Protein AF-A0A0G0WI51-F1 (afdb_monomer_lite)

Structure (mmCIF, N/CA/C/O backbone):
data_AF-A0A0G0WI51-F1
#
_entry.id   AF-A0A0G0WI51-F1
#
loop_
_atom_site.group_PDB
_atom_site.id
_atom_site.type_symbol
_atom_site.label_atom_id
_atom_site.label_alt_id
_atom_site.label_comp_id
_atom_site.label_asym_id
_atom_site.label_entity_id
_atom_site.label_seq_id
_atom_site.pdbx_PDB_ins_code
_atom_site.Cartn_x
_atom_site.Cartn_y
_atom_site.Cartn_z
_atom_site.occupancy
_atom_site.B_iso_or_equiv
_atom_site.auth_seq_id
_atom_site.auth_comp_id
_atom_site.auth_asym_id
_atom_site.auth_atom_id
_atom_site.pdbx_PDB_model_num
ATOM 1 N N . MET A 1 1 ? -16.139 8.017 12.615 1.00 74.75 1 MET A N 1
ATOM 2 C CA . MET A 1 1 ? -15.277 7.002 11.978 1.00 74.75 1 MET A CA 1
ATOM 3 C C . MET A 1 1 ? -14.372 7.740 11.003 1.00 74.75 1 MET A C 1
ATOM 5 O O . MET A 1 1 ? -14.897 8.567 10.270 1.00 74.75 1 MET A O 1
ATOM 9 N N . LYS A 1 2 ? -13.046 7.588 11.082 1.00 85.31 2 LYS A N 1
ATOM 10 C CA . LYS A 1 2 ? -12.100 8.345 10.238 1.00 85.31 2 LYS A CA 1
ATOM 11 C C . LYS A 1 2 ? -11.418 7.387 9.266 1.00 85.31 2 LYS A C 1
ATOM 13 O O . LYS A 1 2 ? -10.742 6.478 9.737 1.00 85.31 2 LYS A O 1
ATOM 18 N N . SER A 1 3 ? -11.605 7.591 7.965 1.00 90.12 3 SER A N 1
ATOM 19 C CA . SER A 1 3 ? -10.853 6.880 6.923 1.00 90.12 3 SER A CA 1
ATOM 20 C C . SER A 1 3 ? -9.558 7.628 6.627 1.00 90.12 3 SER A C 1
ATOM 22 O O . SER A 1 3 ? -9.536 8.861 6.678 1.00 90.12 3 SER A O 1
ATOM 24 N N . LYS A 1 4 ? -8.487 6.893 6.350 1.00 93.00 4 LYS A N 1
ATOM 25 C CA . LYS A 1 4 ? -7.205 7.430 5.906 1.00 93.00 4 LYS A CA 1
ATOM 26 C C . LYS A 1 4 ? -6.666 6.571 4.778 1.00 93.00 4 LYS A C 1
ATOM 28 O O . LYS A 1 4 ? -6.572 5.3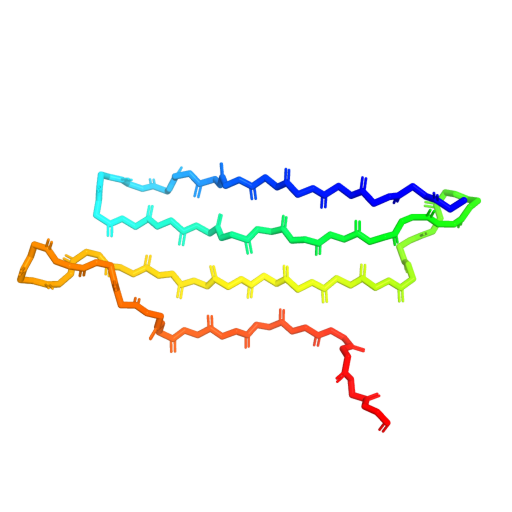57 4.928 1.00 93.00 4 LYS A O 1
ATOM 33 N N . ASP A 1 5 ? -6.253 7.254 3.722 1.00 95.94 5 ASP A N 1
ATOM 34 C CA . ASP A 1 5 ? -5.649 6.675 2.533 1.00 95.94 5 ASP A CA 1
ATOM 35 C C . ASP A 1 5 ? -4.335 7.388 2.269 1.00 95.94 5 ASP A C 1
ATOM 37 O O . ASP A 1 5 ? -4.289 8.621 2.239 1.00 95.94 5 ASP A O 1
ATOM 41 N N . TYR A 1 6 ? -3.260 6.626 2.113 1.00 96.31 6 TYR A N 1
ATOM 42 C CA . TYR A 1 6 ? -1.982 7.182 1.704 1.00 96.31 6 TYR A CA 1
ATOM 43 C C . TYR A 1 6 ? -1.128 6.152 0.976 1.00 96.31 6 TYR A C 1
ATOM 45 O O . TYR A 1 6 ? -1.215 4.946 1.213 1.00 96.31 6 TYR A O 1
ATOM 53 N N . THR A 1 7 ? -0.270 6.660 0.097 1.00 97.56 7 THR A N 1
ATOM 54 C CA . THR A 1 7 ? 0.732 5.865 -0.606 1.00 97.56 7 THR A CA 1
ATOM 55 C C . THR A 1 7 ? 2.095 6.128 0.019 1.00 97.56 7 THR A C 1
ATOM 57 O O . THR A 1 7 ? 2.526 7.276 0.124 1.00 97.56 7 THR A O 1
ATOM 60 N N . GLN A 1 8 ? 2.787 5.063 0.407 1.00 97.38 8 GLN A N 1
ATOM 61 C CA . GLN A 1 8 ? 4.179 5.098 0.832 1.00 97.38 8 GLN A CA 1
ATOM 62 C C . GLN A 1 8 ? 5.049 4.530 -0.288 1.00 97.38 8 GLN A C 1
ATOM 64 O O . GLN A 1 8 ? 4.949 3.350 -0.617 1.00 97.38 8 GLN A O 1
ATOM 69 N N . TYR A 1 9 ? 5.935 5.348 -0.845 1.00 97.38 9 TYR A N 1
ATOM 70 C CA . TYR A 1 9 ? 6.982 4.857 -1.738 1.00 97.38 9 TYR A CA 1
ATOM 71 C C . TYR A 1 9 ? 8.092 4.217 -0.898 1.00 97.38 9 TYR A C 1
ATOM 73 O O . TYR A 1 9 ? 8.562 4.818 0.072 1.00 97.38 9 TYR A O 1
ATOM 81 N N . LEU A 1 10 ? 8.464 2.983 -1.235 1.00 96.56 10 LEU A N 1
ATOM 82 C CA . LEU A 1 10 ? 9.583 2.266 -0.613 1.00 96.56 10 LEU A CA 1
ATOM 83 C C . LEU A 1 10 ? 10.868 2.501 -1.413 1.00 96.56 10 LEU A C 1
ATOM 85 O O . LEU A 1 10 ? 11.932 2.726 -0.842 1.00 96.56 10 LEU A O 1
ATOM 89 N N . THR A 1 11 ? 10.738 2.496 -2.738 1.00 97.56 11 THR A N 1
ATOM 90 C CA . THR A 1 11 ? 11.782 2.817 -3.718 1.00 97.56 11 THR A CA 1
ATOM 91 C C . THR A 1 11 ? 11.145 3.622 -4.863 1.00 97.56 11 THR A C 1
ATOM 93 O O . THR A 1 11 ? 9.988 4.042 -4.764 1.00 97.56 11 THR A O 1
ATOM 96 N N . LYS A 1 12 ? 11.875 3.869 -5.958 1.00 96.75 12 LYS A N 1
ATOM 97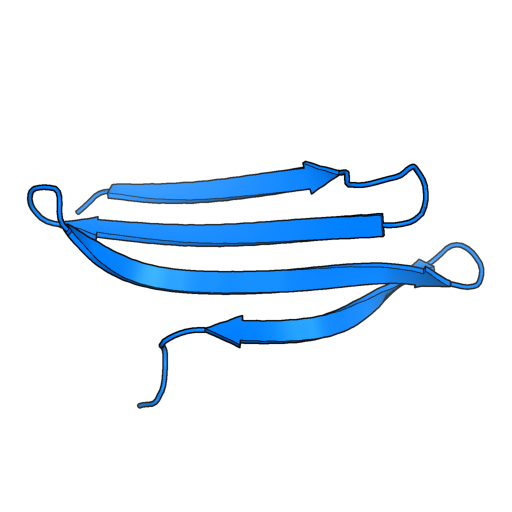 C CA . LYS A 1 12 ? 11.277 4.471 -7.165 1.00 96.75 12 LYS A CA 1
ATOM 98 C C . LYS A 1 12 ? 10.365 3.478 -7.890 1.00 96.75 12 LYS A C 1
ATOM 100 O O . LYS A 1 12 ? 9.429 3.886 -8.575 1.00 96.75 12 LYS A O 1
ATOM 105 N N . GLU A 1 13 ? 10.638 2.191 -7.723 1.00 98.06 13 GLU A N 1
ATOM 106 C CA . GLU A 1 13 ? 9.973 1.079 -8.381 1.00 98.06 13 GLU A CA 1
ATOM 107 C C . GLU A 1 13 ? 8.946 0.388 -7.478 1.00 98.06 13 GLU A C 1
ATOM 109 O O . GLU A 1 13 ? 8.167 -0.412 -7.977 1.00 98.06 13 GLU A O 1
ATOM 114 N N . ASP A 1 14 ? 8.886 0.708 -6.184 1.00 98.12 14 ASP A N 1
ATOM 115 C CA . ASP A 1 14 ? 8.044 0.021 -5.203 1.00 98.12 14 ASP A CA 1
ATOM 116 C C . ASP A 1 14 ? 7.189 0.987 -4.385 1.00 98.12 14 ASP A C 1
ATOM 118 O O . ASP A 1 14 ? 7.683 1.977 -3.833 1.00 98.12 14 ASP A O 1
ATOM 122 N N . LYS A 1 15 ? 5.903 0.654 -4.228 1.00 98.19 15 LYS A N 1
ATOM 123 C CA . LYS A 1 15 ? 4.973 1.414 -3.386 1.00 98.19 15 LYS A CA 1
ATOM 124 C C . LYS A 1 15 ? 4.013 0.528 -2.599 1.00 98.19 15 LYS A C 1
ATOM 126 O O . LYS A 1 15 ? 3.637 -0.563 -3.030 1.00 98.19 15 LYS A O 1
ATOM 131 N N . LEU A 1 16 ? 3.583 1.050 -1.457 1.00 98.00 16 LEU A N 1
ATOM 132 C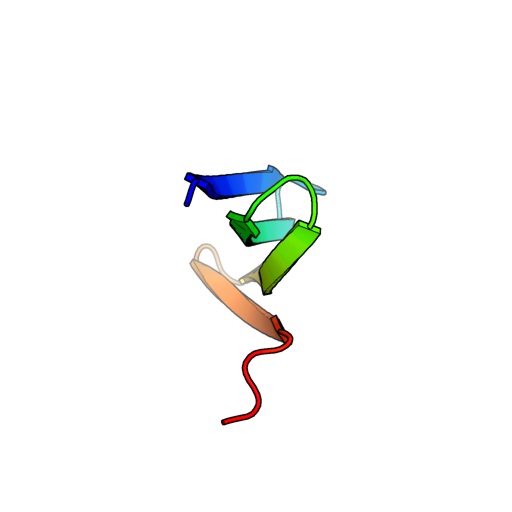 CA . LEU A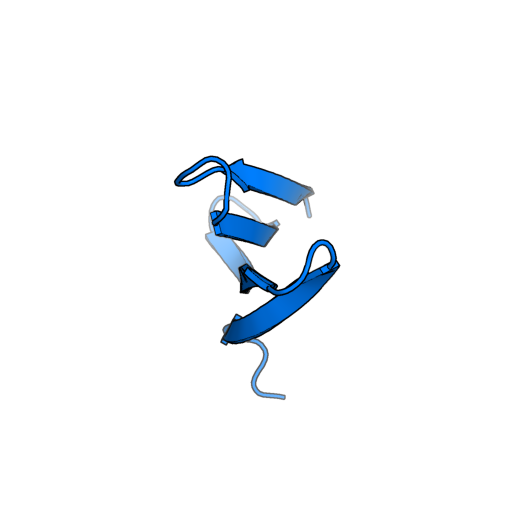 1 16 ? 2.496 0.530 -0.641 1.00 98.00 16 LEU A CA 1
ATOM 133 C C . LEU A 1 16 ? 1.332 1.510 -0.686 1.00 98.00 16 LEU A C 1
ATOM 135 O O . LEU A 1 16 ? 1.495 2.674 -0.330 1.00 98.00 16 LEU A O 1
ATOM 139 N N . ASP A 1 17 ? 0.156 1.033 -1.064 1.00 97.38 17 ASP A N 1
ATOM 140 C CA . ASP A 1 17 ? -1.089 1.777 -0.911 1.00 97.38 17 ASP A CA 1
ATOM 141 C C . ASP A 1 17 ? -1.788 1.282 0.362 1.00 97.38 17 ASP A C 1
ATOM 143 O O . ASP A 1 17 ? -2.161 0.107 0.464 1.00 97.38 17 ASP A O 1
ATOM 147 N N . ILE A 1 18 ? -1.908 2.168 1.353 1.00 96.06 18 ILE A N 1
ATOM 148 C CA . ILE A 1 18 ? -2.403 1.868 2.697 1.00 96.06 18 ILE A CA 1
ATOM 149 C C . ILE A 1 18 ? -3.735 2.588 2.897 1.00 96.06 18 ILE A C 1
ATOM 151 O O . ILE A 1 18 ? -3.797 3.817 2.879 1.00 96.06 18 ILE A O 1
ATOM 155 N N . ASN A 1 19 ? -4.788 1.812 3.138 1.00 95.50 19 ASN A N 1
ATOM 156 C CA . ASN A 1 19 ? -6.100 2.294 3.556 1.00 95.50 19 ASN A CA 1
ATOM 157 C C . ASN A 1 19 ? -6.382 1.764 4.957 1.00 95.50 19 ASN A C 1
ATOM 159 O O . ASN A 1 19 ? -6.203 0.572 5.213 1.00 95.50 19 ASN A O 1
ATOM 163 N N . PHE A 1 20 ? -6.855 2.614 5.862 1.00 94.69 20 PHE A N 1
ATOM 164 C CA . PHE A 1 20 ? -7.426 2.136 7.110 1.00 94.69 20 PHE A CA 1
ATOM 165 C C . PHE A 1 20 ? -8.542 3.031 7.635 1.00 94.69 20 PHE A C 1
ATOM 167 O O . PHE A 1 20 ? -8.564 4.247 7.446 1.00 94.69 20 PHE A O 1
ATOM 174 N N . THR A 1 21 ? -9.451 2.416 8.384 1.00 94.06 21 THR A N 1
ATOM 175 C CA . THR A 1 21 ? -10.506 3.115 9.111 1.00 94.06 21 THR A CA 1
ATOM 176 C C . THR A 1 21 ? -10.271 3.013 10.609 1.00 94.06 21 THR A C 1
ATOM 178 O O . THR A 1 21 ? -10.085 1.925 11.155 1.00 94.06 21 THR A O 1
ATOM 181 N N . GLN A 1 22 ? -10.321 4.158 11.288 1.00 93.38 22 GLN A N 1
ATOM 182 C CA . GLN A 1 22 ? -10.173 4.261 12.734 1.00 93.38 22 GLN A CA 1
ATOM 183 C C . GLN A 1 22 ? -11.504 4.612 13.416 1.00 93.38 22 GLN A C 1
ATOM 185 O O . GLN A 1 22 ? -12.200 5.572 13.051 1.00 93.38 22 GLN A O 1
ATOM 190 N N . ASN A 1 23 ? -11.828 3.867 14.470 1.00 92.25 23 ASN A N 1
ATOM 191 C CA . ASN A 1 23 ? -12.958 4.091 15.360 1.00 92.25 23 ASN A CA 1
ATOM 192 C C . ASN A 1 23 ? -12.479 4.157 16.821 1.00 92.25 23 ASN A C 1
ATOM 194 O O . ASN A 1 23 ? -11.912 3.198 17.337 1.00 92.25 23 ASN A O 1
ATOM 198 N N . ARG A 1 24 ? -12.691 5.301 17.490 1.00 91.06 24 ARG A N 1
ATOM 199 C CA . ARG A 1 24 ? -12.299 5.541 18.899 1.00 91.06 24 ARG A CA 1
ATOM 200 C C . ARG A 1 24 ? -10.861 5.101 19.227 1.00 91.06 24 ARG A C 1
ATOM 202 O O . ARG A 1 24 ? -10.617 4.414 20.210 1.00 91.06 24 ARG A O 1
ATOM 209 N N . GLY A 1 25 ? -9.910 5.462 18.367 1.00 89.12 25 GLY A N 1
ATOM 210 C CA . GLY A 1 25 ? -8.497 5.114 18.549 1.00 89.12 25 GLY A CA 1
ATOM 211 C C . GLY A 1 25 ? -8.096 3.739 18.002 1.00 89.12 25 GLY A C 1
ATOM 212 O O . GLY A 1 25 ? -6.921 3.543 17.713 1.00 89.12 25 GLY A O 1
ATOM 213 N N . LYS A 1 26 ? -9.042 2.826 17.758 1.00 90.00 26 LYS A N 1
ATOM 214 C CA . LYS A 1 26 ? -8.774 1.481 17.227 1.00 90.00 26 LYS A CA 1
ATOM 215 C C . LYS A 1 26 ? -8.918 1.437 15.710 1.00 90.00 26 LYS A C 1
ATOM 217 O O . LYS A 1 26 ? -9.832 2.052 15.164 1.00 90.00 26 LYS A O 1
ATOM 222 N N . ILE A 1 27 ? -8.041 0.700 15.036 1.00 91.38 27 ILE A N 1
ATOM 223 C CA . ILE A 1 27 ? -8.192 0.395 13.610 1.00 91.38 27 ILE A CA 1
ATOM 224 C C . ILE A 1 27 ? -9.246 -0.708 13.484 1.00 91.38 27 ILE A C 1
ATOM 226 O O . ILE A 1 27 ? -9.076 -1.787 14.042 1.00 91.38 27 ILE A O 1
ATOM 230 N N . SER A 1 28 ? -10.352 -0.417 12.801 1.00 91.69 28 SER A N 1
ATOM 231 C CA . SER A 1 28 ? -11.432 -1.380 12.547 1.00 91.69 28 SER A CA 1
ATOM 232 C C . SER A 1 28 ? -11.310 -2.047 11.178 1.00 91.69 28 SER A C 1
ATOM 234 O O . SER A 1 28 ? -11.790 -3.155 10.996 1.00 91.69 28 SER A O 1
ATOM 236 N N . TYR A 1 29 ? -10.646 -1.388 10.230 1.00 92.56 29 TYR A N 1
ATOM 237 C CA . TYR A 1 29 ? -10.361 -1.904 8.893 1.00 92.56 29 TYR A CA 1
ATOM 238 C C . TYR A 1 29 ? -8.968 -1.448 8.482 1.00 92.56 29 TYR A C 1
ATOM 240 O O . TYR A 1 29 ? -8.624 -0.291 8.735 1.00 92.56 29 TYR A O 1
ATOM 248 N N . PHE A 1 30 ? -8.205 -2.312 7.827 1.00 94.25 30 PHE A N 1
ATOM 249 C CA . PHE A 1 30 ? -6.993 -1.946 7.117 1.00 94.25 30 PHE A CA 1
ATOM 250 C C . PHE A 1 30 ? -6.808 -2.790 5.856 1.00 94.25 30 PHE A C 1
ATOM 252 O O . PHE A 1 30 ? -7.181 -3.959 5.795 1.00 94.25 30 PHE A O 1
ATOM 259 N N . SER A 1 31 ? -6.159 -2.195 4.865 1.00 95.25 31 SER A N 1
ATOM 260 C CA . SER A 1 31 ? -5.650 -2.865 3.680 1.00 95.25 31 SER A CA 1
ATOM 261 C C . SER A 1 31 ? -4.319 -2.239 3.294 1.00 95.25 31 SER A C 1
ATOM 263 O O . SER A 1 31 ? -4.197 -1.018 3.201 1.00 95.25 31 SER A O 1
ATOM 265 N N . VAL A 1 32 ? -3.322 -3.086 3.073 1.00 96.38 32 VAL A N 1
ATOM 266 C CA . VAL A 1 32 ? -1.999 -2.723 2.578 1.00 96.38 32 VAL A CA 1
ATOM 267 C C . VAL A 1 32 ? -1.792 -3.455 1.261 1.00 96.38 32 VAL A C 1
ATOM 269 O O . VAL A 1 32 ? -1.796 -4.685 1.217 1.00 96.38 32 VAL A O 1
ATOM 272 N N . ASN A 1 33 ? -1.627 -2.699 0.180 1.00 97.50 33 ASN A N 1
ATOM 273 C CA . ASN A 1 33 ? -1.463 -3.228 -1.169 1.00 97.50 33 ASN A CA 1
ATOM 274 C C . ASN A 1 33 ? -0.057 -2.895 -1.656 1.00 97.50 33 ASN A C 1
ATOM 276 O O . ASN A 1 33 ? 0.277 -1.727 -1.849 1.00 97.50 33 ASN A O 1
ATOM 280 N N . TYR A 1 34 ? 0.762 -3.918 -1.863 1.00 98.06 34 TYR A N 1
ATOM 281 C CA . TYR A 1 34 ? 2.086 -3.775 -2.442 1.00 98.06 34 TYR A CA 1
ATOM 282 C C . TYR A 1 34 ? 2.014 -3.822 -3.966 1.00 98.06 34 TYR A C 1
ATOM 284 O O . TYR A 1 34 ? 1.414 -4.729 -4.557 1.00 98.06 34 TYR A O 1
ATOM 292 N N . SER A 1 35 ? 2.648 -2.836 -4.594 1.00 98.38 35 SER A N 1
ATOM 293 C CA . SER A 1 35 ? 2.767 -2.734 -6.041 1.00 98.38 35 SER A CA 1
ATOM 294 C C . SER A 1 35 ? 4.202 -2.434 -6.448 1.00 98.38 35 SER A C 1
ATOM 296 O O . SER A 1 35 ? 4.877 -1.644 -5.790 1.00 98.38 35 SER A O 1
ATOM 298 N N . SER A 1 36 ? 4.624 -3.000 -7.577 1.00 98.31 36 SER A N 1
ATOM 299 C CA . SER A 1 36 ? 5.926 -2.714 -8.182 1.00 98.31 36 SER A CA 1
ATOM 300 C C . SER A 1 36 ? 5.771 -2.238 -9.627 1.00 98.31 36 SER A C 1
ATOM 302 O O . SER A 1 36 ? 4.807 -2.591 -10.317 1.00 98.31 36 SER A O 1
ATOM 304 N N . LEU A 1 37 ? 6.688 -1.394 -10.085 1.00 98.12 37 LEU A N 1
ATOM 305 C CA . LEU A 1 37 ? 6.724 -0.837 -11.428 1.00 98.12 37 LEU A CA 1
ATOM 306 C C . LEU A 1 37 ? 7.422 -1.827 -12.366 1.00 98.12 37 LEU A C 1
ATOM 308 O O . LEU A 1 37 ? 8.643 -1.850 -12.484 1.00 98.12 37 LEU A O 1
ATOM 312 N N . ILE A 1 38 ? 6.637 -2.633 -13.077 1.00 97.12 38 ILE A N 1
ATOM 313 C CA . ILE A 1 38 ? 7.145 -3.663 -13.989 1.00 97.12 38 ILE A CA 1
ATOM 314 C C . ILE A 1 38 ? 6.816 -3.247 -15.421 1.00 97.12 38 ILE A C 1
ATOM 316 O O . ILE A 1 38 ? 5.649 -3.052 -15.772 1.00 97.12 38 ILE A O 1
ATOM 320 N N . ASN A 1 39 ? 7.846 -3.113 -16.262 1.00 96.62 39 ASN A N 1
ATOM 321 C CA . ASN A 1 39 ? 7.728 -2.658 -17.654 1.00 96.62 39 ASN A CA 1
ATOM 322 C C . ASN A 1 39 ? 6.980 -1.316 -17.781 1.00 96.62 39 ASN A C 1
ATOM 324 O O . ASN A 1 39 ? 6.088 -1.158 -18.617 1.00 96.62 39 ASN A O 1
ATOM 328 N N . GLY A 1 40 ? 7.299 -0.363 -16.898 1.00 96.19 40 GLY A N 1
ATOM 329 C CA . GLY A 1 40 ? 6.706 0.979 -16.896 1.00 96.19 40 GLY A CA 1
ATOM 330 C C . GLY A 1 40 ? 5.246 1.040 -16.434 1.00 96.19 40 GLY A C 1
ATOM 331 O O . GLY A 1 40 ? 4.602 2.075 -16.594 1.00 96.19 40 GLY A O 1
ATOM 332 N N . ARG A 1 41 ? 4.697 -0.044 -15.871 1.00 97.19 41 ARG A N 1
ATOM 333 C CA . ARG A 1 41 ? 3.331 -0.084 -15.329 1.00 97.19 41 ARG A CA 1
ATOM 334 C C . ARG A 1 41 ? 3.335 -0.599 -13.900 1.00 97.19 41 ARG A C 1
ATOM 336 O O . ARG A 1 41 ? 3.967 -1.610 -13.607 1.00 97.19 41 ARG A O 1
ATOM 343 N N . TRP A 1 42 ? 2.597 0.070 -13.021 1.00 97.38 42 TRP A N 1
ATOM 344 C CA . TRP A 1 42 ? 2.381 -0.421 -11.664 1.00 97.38 42 TRP A CA 1
ATOM 345 C C . TRP A 1 42 ? 1.565 -1.712 -11.709 1.00 97.38 42 TRP A C 1
ATOM 347 O O . TRP A 1 42 ? 0.488 -1.765 -12.305 1.00 97.38 42 TRP A O 1
ATOM 357 N N . ARG A 1 43 ? 2.098 -2.765 -11.098 1.00 97.44 43 ARG A N 1
ATOM 358 C CA . ARG A 1 43 ? 1.458 -4.070 -10.960 1.00 97.44 43 ARG A CA 1
ATOM 359 C C . ARG A 1 43 ? 1.23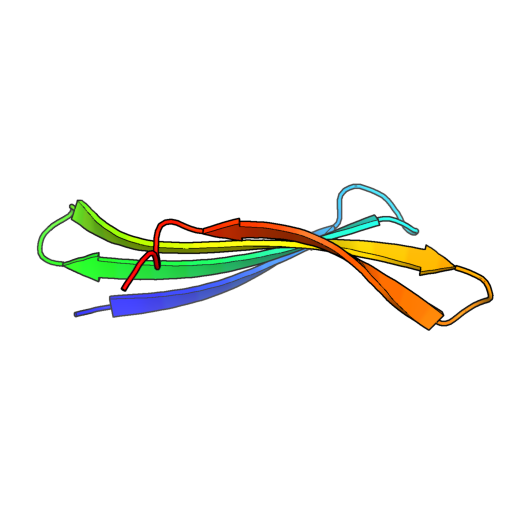9 -4.344 -9.485 1.00 97.44 43 ARG A C 1
ATOM 361 O O . ARG A 1 43 ? 2.186 -4.264 -8.710 1.00 97.44 43 ARG A O 1
ATOM 368 N N . HIS A 1 44 ? 0.009 -4.680 -9.115 1.00 96.50 44 HIS A N 1
ATOM 369 C CA . HIS A 1 44 ? -0.285 -5.194 -7.784 1.00 96.50 44 HIS A CA 1
ATOM 370 C C . HIS A 1 44 ? 0.323 -6.588 -7.643 1.00 96.50 44 HIS A C 1
ATOM 372 O O . HIS A 1 44 ? 0.101 -7.443 -8.500 1.00 96.50 44 HIS A O 1
ATOM 378 N N . ILE A 1 45 ? 1.101 -6.793 -6.584 1.00 97.25 45 ILE A N 1
ATOM 379 C CA . ILE A 1 45 ? 1.806 -8.054 -6.329 1.00 97.25 45 ILE A CA 1
ATOM 380 C C . ILE A 1 45 ? 1.190 -8.774 -5.138 1.00 97.25 45 ILE A C 1
ATOM 382 O O . ILE A 1 45 ? 0.928 -9.970 -5.205 1.00 97.25 45 ILE A O 1
ATOM 386 N N . MET A 1 46 ? 0.953 -8.049 -4.047 1.00 96.38 46 MET A N 1
ATOM 387 C CA . MET A 1 46 ? 0.470 -8.632 -2.803 1.00 96.38 46 MET A CA 1
ATOM 388 C C . MET A 1 46 ? -0.497 -7.683 -2.115 1.00 96.38 46 MET A C 1
ATOM 390 O O . MET A 1 46 ? -0.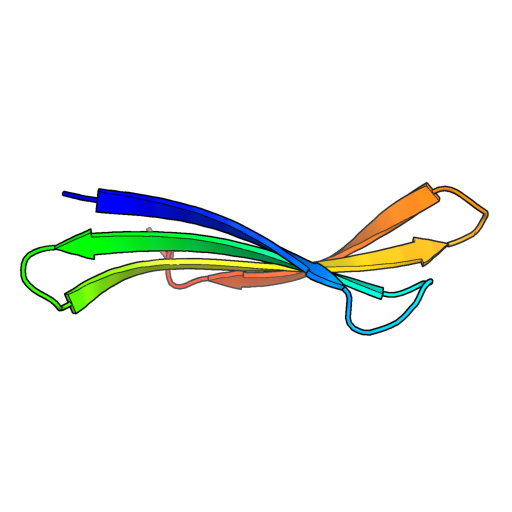342 -6.463 -2.167 1.00 96.38 46 MET A O 1
ATOM 394 N N . ARG A 1 47 ? -1.469 -8.264 -1.421 1.00 94.81 47 ARG A N 1
ATOM 395 C CA . ARG A 1 47 ? -2.371 -7.550 -0.533 1.00 94.81 47 ARG A CA 1
ATOM 396 C C . ARG A 1 47 ? -2.413 -8.258 0.811 1.00 94.81 47 ARG A C 1
ATOM 398 O O . ARG A 1 47 ? -2.497 -9.482 0.863 1.00 94.81 47 ARG A O 1
ATOM 405 N N . VAL A 1 48 ? -2.363 -7.469 1.876 1.00 94.44 48 VAL A N 1
ATOM 406 C CA . VAL A 1 48 ? -2.670 -7.902 3.238 1.00 94.44 48 VAL A CA 1
ATOM 407 C C . VAL A 1 48 ? -3.786 -7.013 3.745 1.00 94.44 48 VAL A C 1
ATOM 409 O O . VAL A 1 48 ? -3.670 -5.788 3.727 1.00 94.44 48 VAL A O 1
ATOM 412 N N . ASP A 1 49 ? -4.872 -7.614 4.194 1.00 94.25 49 ASP A N 1
ATOM 413 C CA . ASP A 1 49 ? -5.984 -6.892 4.788 1.00 94.25 49 ASP A CA 1
ATOM 414 C C . ASP A 1 49 ? -6.604 -7.711 5.916 1.00 94.25 49 ASP A C 1
ATOM 416 O O . ASP A 1 49 ? -6.330 -8.901 6.059 1.00 94.25 49 ASP A O 1
ATOM 420 N N . ASN A 1 50 ? -7.399 -7.048 6.750 1.00 91.00 50 ASN A N 1
ATOM 421 C CA . ASN A 1 50 ? -8.233 -7.713 7.751 1.00 91.00 50 ASN A CA 1
ATOM 422 C C . ASN A 1 50 ? -9.694 -7.827 7.315 1.00 91.00 50 ASN A C 1
ATOM 424 O O . ASN A 1 50 ? -10.564 -8.059 8.153 1.00 91.00 50 ASN A O 1
ATOM 428 N N . CYS A 1 51 ? -9.978 -7.627 6.031 1.00 71.38 51 CYS A N 1
ATOM 429 C CA . CYS A 1 51 ? -11.315 -7.694 5.474 1.00 71.38 51 CYS A CA 1
ATOM 430 C C . CYS A 1 51 ? -11.608 -9.129 5.033 1.00 71.38 51 CYS A C 1
ATOM 432 O O . CYS A 1 51 ? -11.909 -9.403 3.874 1.00 71.38 51 CYS A O 1
ATOM 434 N N . HIS A 1 52 ? -11.522 -10.057 5.980 1.00 62.19 52 HIS A N 1
ATOM 435 C CA . HIS A 1 52 ? -12.113 -11.375 5.816 1.00 62.19 52 HIS A CA 1
ATOM 436 C C . HIS A 1 52 ? -13.581 -11.237 6.222 1.00 62.19 52 HIS A C 1
ATOM 438 O O . HIS A 1 52 ? -13.867 -10.964 7.387 1.00 62.19 52 HIS A O 1
ATOM 444 N N . GLY A 1 53 ? -14.468 -11.272 5.223 1.00 50.16 53 GLY A N 1
ATOM 445 C CA . GLY A 1 53 ? -15.919 -11.200 5.413 1.00 50.16 53 GLY A CA 1
ATOM 446 C C . GLY A 1 53 ? -16.456 -12.302 6.313 1.00 50.16 53 GLY A C 1
ATOM 447 O O . GLY A 1 53 ? -15.855 -13.400 6.319 1.00 50.16 53 GLY A O 1
#

Radius of gyration: 12.81 Å; chains: 1; bounding box: 28×20×37 Å

Foldseek 3Di:
DDKDWDKDAPDPFKIWTKIFDDDPNDTPWIKIWIWGQDPNDTDTDDMDIPPPD

Secondary structure (DSSP, 8-state):
-EEEEEEEESSSSEEEEEEEEEETTEEEEEEEEEEEEETTEEEEEEEEES---

Sequence (53 aa):
MKSKDYTQYLTKEDKLDINFTQNRGKISYFSVNYSSLINGRWRHIMRVDNCHG

pLDDT: mean 92.96, std 8.96, range [50.16, 98.38]